Protein AF-A0A9W9CE40-F1 (afdb_monomer)

Foldseek 3Di:
DDPPPDDPPDPDPPPDPVVVVVVVVCVVVDDDPVVCCVVVNDPPDPDDPVCVVVVVVVVVVVVVVVVVVCVVPPDDPVVCCVVVNDPPDPDDPVCPVVVVVVVVVVVVVVVVVVVVVDDDPVVCVVVVNDPPPDDPPDDD

pLDDT: mean 88.57, std 11.71, range [38.72, 98.25]

Organism: NCBI:txid1932322

Radius of gyration: 36.22 Å; Cα contacts (8 Å, |Δi|>4): 32; chains: 1; bounding box: 66×43×96 Å

Solvent-accessible surface area (backbone atoms only — not comparable to full-atom values): 8924 Å² total; per-residue (Å²): 139,81,85,77,77,76,84,78,73,77,89,58,92,69,82,55,64,69,59,49,56,53,49,51,56,52,60,76,69,53,79,55,71,66,57,35,31,77,69,68,74,40,80,90,62,95,60,59,80,92,46,44,67,59,53,50,50,51,51,51,50,51,51,50,53,52,49,50,57,50,60,77,67,56,77,55,71,67,60,35,32,76,68,65,75,40,76,94,65,89,62,58,82,88,48,46,62,60,50,53,51,50,53,49,51,55,51,51,55,52,51,52,55,55,57,74,67,54,75,52,73,66,61,34,33,76,70,70,77,41,60,94,88,63,60,94,81,62,84,128

Structure (mmCIF, N/CA/C/O backbone):
data_AF-A0A9W9CE40-F1
#
_entry.id   AF-A0A9W9CE40-F1
#
loop_
_atom_site.group_PDB
_atom_site.id
_atom_site.type_symbol
_atom_site.label_atom_id
_atom_site.label_alt_id
_atom_site.label_comp_id
_atom_site.label_asym_id
_atom_site.label_entity_id
_atom_site.label_seq_id
_atom_site.pdbx_PDB_ins_code
_atom_site.Cartn_x
_atom_site.Cartn_y
_atom_site.Cartn_z
_atom_site.occupancy
_atom_site.B_iso_or_equiv
_atom_site.auth_seq_id
_atom_site.auth_comp_id
_atom_site.auth_asym_id
_atom_site.auth_atom_id
_atom_site.pdbx_PDB_model_num
ATOM 1 N N . MET A 1 1 ? 15.149 25.984 -17.715 1.00 38.72 1 MET A N 1
ATOM 2 C CA . MET A 1 1 ? 15.243 26.169 -19.177 1.00 38.72 1 MET A CA 1
ATOM 3 C C . MET A 1 1 ? 16.704 25.998 -19.560 1.00 38.72 1 MET A C 1
ATOM 5 O O . MET A 1 1 ? 17.451 26.961 -19.506 1.00 38.72 1 MET A O 1
ATOM 9 N N . THR A 1 2 ? 17.153 24.766 -19.801 1.00 43.84 2 THR A N 1
ATOM 10 C CA . THR A 1 2 ? 18.507 24.502 -20.310 1.00 43.84 2 THR A CA 1
ATOM 11 C C . THR A 1 2 ? 18.376 24.259 -21.800 1.00 43.84 2 THR A C 1
ATOM 13 O O . THR A 1 2 ? 17.811 23.248 -22.214 1.00 43.84 2 THR A O 1
ATOM 16 N N . ASP A 1 3 ? 18.818 25.240 -22.571 1.00 48.16 3 ASP A N 1
ATOM 17 C CA . ASP A 1 3 ? 18.834 25.238 -24.025 1.00 48.16 3 ASP A CA 1
ATOM 18 C C . ASP A 1 3 ? 19.805 24.151 -24.514 1.00 48.16 3 ASP A C 1
ATOM 20 O O . ASP A 1 3 ? 21.026 24.327 -24.512 1.00 48.16 3 ASP A O 1
ATOM 24 N N . ALA A 1 4 ? 19.268 22.968 -24.822 1.00 59.69 4 ALA A N 1
ATOM 25 C CA . ALA A 1 4 ? 20.013 21.891 -25.460 1.00 59.69 4 ALA A CA 1
ATOM 26 C C . ALA A 1 4 ? 20.174 22.260 -26.937 1.00 59.69 4 ALA A C 1
ATOM 28 O O . ALA A 1 4 ? 19.415 21.814 -27.794 1.00 59.69 4 ALA A O 1
ATOM 29 N N . THR A 1 5 ? 21.135 23.141 -27.202 1.00 66.75 5 THR A N 1
ATOM 30 C CA . THR A 1 5 ? 21.583 23.502 -28.546 1.00 66.75 5 THR A CA 1
ATOM 31 C C . THR A 1 5 ? 22.045 22.230 -29.254 1.00 66.75 5 THR A C 1
ATOM 33 O O . THR A 1 5 ? 23.100 21.671 -28.955 1.00 66.75 5 THR A O 1
ATOM 36 N N . VAL A 1 6 ? 21.190 21.708 -30.133 1.00 71.00 6 VAL A N 1
ATOM 37 C CA . VAL A 1 6 ? 21.481 20.527 -30.947 1.00 71.00 6 VAL A CA 1
ATOM 38 C C . VAL A 1 6 ? 22.647 20.876 -31.875 1.00 71.00 6 VAL A C 1
ATOM 40 O O . VAL A 1 6 ? 22.601 21.881 -32.578 1.00 71.00 6 VAL A O 1
ATOM 43 N N . ASP A 1 7 ? 23.710 20.071 -31.857 1.00 74.62 7 ASP A N 1
ATOM 44 C CA . ASP A 1 7 ? 24.878 20.256 -32.726 1.00 74.62 7 ASP A CA 1
ATOM 45 C C . ASP A 1 7 ? 24.549 19.822 -34.167 1.00 74.62 7 ASP A C 1
ATOM 47 O O . ASP A 1 7 ? 24.490 18.628 -34.474 1.00 74.62 7 ASP A O 1
ATOM 51 N N . GLU A 1 8 ? 24.342 20.801 -35.052 1.00 80.25 8 GLU A N 1
ATOM 52 C CA . GLU A 1 8 ? 24.025 20.603 -36.474 1.00 80.25 8 GLU A CA 1
ATOM 53 C C . GLU A 1 8 ? 25.265 20.428 -37.375 1.00 80.25 8 GLU A C 1
ATOM 55 O O . GLU A 1 8 ? 25.139 20.372 -38.601 1.00 80.25 8 GLU A O 1
ATOM 60 N N . THR A 1 9 ? 26.482 20.325 -36.819 1.00 78.19 9 THR A N 1
ATOM 61 C CA . THR A 1 9 ? 27.692 20.145 -37.640 1.00 78.19 9 THR A CA 1
ATOM 62 C C . THR A 1 9 ? 27.604 18.867 -38.503 1.00 78.19 9 THR A C 1
ATOM 64 O O . THR A 1 9 ? 27.120 17.823 -38.056 1.00 78.19 9 THR A O 1
ATOM 67 N N . PRO A 1 10 ? 28.064 18.865 -39.767 1.00 77.19 10 PRO A N 1
ATOM 68 C CA . PRO A 1 10 ? 27.906 17.709 -40.659 1.00 77.19 10 PRO A CA 1
ATOM 69 C C . PRO A 1 10 ? 28.728 16.494 -40.190 1.00 77.19 10 PRO A C 1
ATOM 71 O O . PRO A 1 10 ? 29.855 16.646 -39.727 1.00 77.19 10 PRO A O 1
ATOM 74 N N . ILE A 1 11 ? 28.187 15.269 -40.306 1.00 70.25 11 ILE A N 1
ATOM 75 C CA . ILE A 1 11 ? 28.810 13.980 -39.874 1.00 70.25 11 ILE A CA 1
ATOM 76 C C . ILE A 1 11 ? 29.993 13.553 -40.782 1.00 70.25 11 ILE A C 1
ATOM 78 O O . ILE A 1 11 ? 30.506 12.440 -40.702 1.00 70.25 11 ILE A O 1
ATOM 82 N N . SER A 1 12 ? 30.458 14.446 -41.655 1.00 71.38 12 SER A N 1
ATOM 83 C CA . SER A 1 12 ? 31.522 14.202 -42.629 1.00 71.38 12 SER A CA 1
ATOM 84 C C . SER A 1 12 ? 32.810 13.647 -41.986 1.00 71.38 12 SER A C 1
ATOM 86 O O . SER A 1 12 ? 33.170 14.039 -40.875 1.00 71.38 12 SER A O 1
ATOM 88 N N . PRO A 1 13 ? 33.562 12.771 -42.687 1.00 64.19 13 PRO A N 1
ATOM 89 C CA . PRO A 1 13 ? 34.693 12.013 -42.129 1.00 64.19 13 PRO A CA 1
ATOM 90 C C . PRO A 1 13 ? 35.904 12.880 -41.743 1.00 64.19 13 PRO A C 1
ATOM 92 O O . PRO A 1 13 ? 36.854 12.408 -41.116 1.00 64.19 13 PRO A O 1
ATOM 95 N N . THR A 1 14 ? 35.883 14.166 -42.086 1.00 64.19 14 THR A N 1
ATOM 96 C CA . THR A 1 14 ? 36.828 15.160 -41.591 1.00 64.19 14 THR A CA 1
ATOM 97 C C . THR A 1 14 ? 36.452 15.518 -40.161 1.00 64.19 14 THR A C 1
ATOM 99 O O . THR A 1 14 ? 35.642 16.409 -39.940 1.00 64.19 14 THR A O 1
ATOM 102 N N . ARG A 1 15 ? 37.036 14.798 -39.200 1.00 64.44 15 ARG A N 1
ATOM 103 C CA . ARG A 1 15 ? 37.152 15.122 -37.767 1.00 64.44 15 ARG A CA 1
ATOM 104 C C . ARG A 1 15 ? 37.048 16.645 -37.478 1.00 64.44 15 ARG A C 1
ATOM 106 O O . ARG A 1 15 ? 38.075 17.310 -37.322 1.00 64.44 15 ARG A O 1
ATOM 113 N N . SER A 1 16 ? 35.835 17.195 -37.368 1.00 74.56 16 SER A N 1
ATOM 114 C CA . SER A 1 16 ? 35.623 18.610 -37.040 1.00 74.56 16 SER A CA 1
ATOM 115 C C . SER A 1 16 ? 36.015 18.828 -35.579 1.00 74.56 16 SER A C 1
ATOM 117 O O . SER A 1 16 ? 35.719 18.000 -34.715 1.00 74.56 16 SER A O 1
ATOM 119 N N . LEU A 1 17 ? 36.807 19.865 -35.304 1.00 79.00 17 LEU A N 1
ATOM 120 C CA . LEU A 1 17 ? 37.240 20.179 -33.936 1.00 79.00 17 LEU A CA 1
ATOM 121 C C . LEU A 1 17 ? 36.036 20.618 -33.090 1.00 79.00 17 LEU A C 1
ATOM 123 O O . LEU A 1 17 ? 35.820 20.066 -32.022 1.00 79.00 17 LEU A O 1
ATOM 127 N N . GLU A 1 18 ? 35.159 21.441 -33.663 1.00 81.56 18 GLU A N 1
ATOM 128 C CA . GLU A 1 18 ? 33.936 21.951 -33.025 1.00 81.56 18 GLU A CA 1
ATOM 129 C C . GLU A 1 18 ? 33.004 20.844 -32.499 1.00 81.56 18 GLU A C 1
ATOM 131 O O . GLU A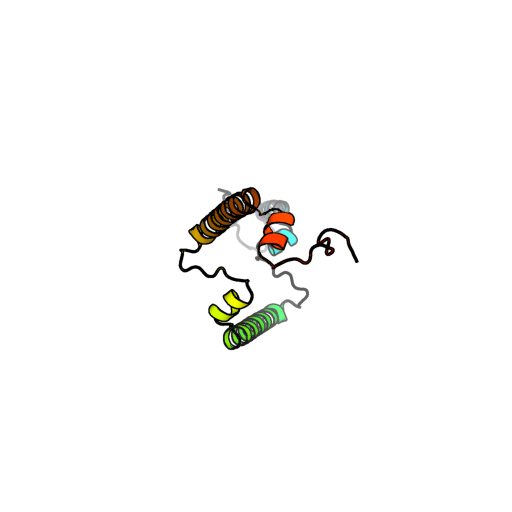 1 18 ? 32.477 20.951 -31.393 1.00 81.56 18 GLU A O 1
ATOM 136 N N . ARG A 1 19 ? 32.850 19.735 -33.239 1.00 82.44 19 ARG A N 1
ATOM 137 C CA . ARG A 1 19 ? 32.056 18.581 -32.780 1.00 82.44 19 ARG A CA 1
ATOM 138 C C . ARG A 1 19 ? 32.724 17.828 -31.634 1.00 82.44 19 ARG A C 1
ATOM 140 O O . ARG A 1 19 ? 32.049 17.221 -30.807 1.00 82.44 19 ARG A O 1
ATOM 147 N N . ARG A 1 20 ? 34.059 17.780 -31.606 1.00 84.31 20 ARG A N 1
ATOM 148 C CA . ARG A 1 20 ? 34.756 17.145 -30.479 1.00 84.31 20 ARG A CA 1
ATOM 149 C C . ARG A 1 20 ? 34.519 17.948 -29.211 1.00 84.31 20 ARG A C 1
ATOM 151 O O . ARG A 1 20 ? 34.163 17.355 -28.200 1.00 84.31 20 ARG A O 1
ATOM 158 N N . ASP A 1 21 ? 34.636 19.266 -29.311 1.00 86.75 21 ASP A N 1
ATOM 159 C CA . ASP A 1 21 ? 34.456 20.177 -28.185 1.00 86.75 21 ASP A CA 1
ATOM 160 C C . ASP A 1 21 ? 33.002 20.136 -27.673 1.00 86.75 21 ASP A C 1
ATOM 162 O O . ASP A 1 21 ? 32.756 20.078 -26.464 1.00 86.75 21 ASP A O 1
ATOM 166 N N . SER A 1 22 ? 32.017 20.080 -28.584 1.00 86.62 22 SER A N 1
ATOM 167 C CA . SER A 1 22 ? 30.600 19.923 -28.228 1.00 86.62 22 SER A CA 1
ATOM 168 C C . SER A 1 22 ? 30.337 18.584 -27.525 1.00 86.62 22 SER A C 1
ATOM 170 O O . SER A 1 22 ? 29.674 18.555 -26.485 1.00 86.62 22 SER A O 1
ATOM 172 N N . LEU A 1 23 ? 30.876 17.475 -28.042 1.00 86.88 23 LEU A N 1
ATOM 173 C CA . LEU A 1 23 ? 30.717 16.145 -27.455 1.00 86.88 23 LEU A CA 1
ATOM 174 C C . LEU A 1 23 ? 31.370 16.061 -26.075 1.00 86.88 23 LEU A C 1
ATOM 176 O O . LEU A 1 23 ? 30.763 15.531 -25.147 1.00 86.88 23 LEU A O 1
ATOM 180 N N . GLU A 1 24 ? 32.576 16.604 -25.921 1.00 90.44 24 GLU A N 1
ATOM 181 C CA . GLU A 1 24 ? 33.284 16.640 -24.643 1.00 90.44 24 GLU A CA 1
ATOM 182 C C . GLU A 1 24 ? 32.460 17.373 -23.577 1.00 90.44 24 GLU A C 1
ATOM 184 O O . GLU A 1 24 ? 32.239 16.835 -22.488 1.00 90.44 24 GLU A O 1
ATOM 189 N N . LYS A 1 25 ? 31.891 18.537 -23.919 1.00 90.94 25 LYS A N 1
ATOM 190 C CA . LYS A 1 25 ? 30.982 19.277 -23.033 1.00 90.94 25 LYS A CA 1
ATOM 191 C C . LYS A 1 25 ? 29.763 18.441 -22.620 1.00 90.94 25 LYS A C 1
ATOM 193 O O . LYS A 1 25 ? 29.373 18.476 -21.452 1.00 90.94 25 LYS A O 1
ATOM 198 N N . HIS A 1 26 ? 29.160 17.683 -23.538 1.00 89.62 26 HIS A N 1
ATOM 199 C CA . HIS A 1 26 ? 28.012 16.821 -23.223 1.00 89.62 26 HIS A CA 1
ATOM 200 C C . HIS A 1 26 ? 28.396 15.613 -22.360 1.00 89.62 26 HIS A C 1
ATOM 202 O O . HIS A 1 26 ? 27.625 15.219 -21.486 1.00 89.62 26 HIS A O 1
ATOM 208 N N . LEU A 1 27 ? 29.585 15.040 -22.561 1.00 91.50 27 LEU A N 1
ATOM 209 C CA . LEU A 1 27 ? 30.085 13.932 -21.747 1.00 91.50 27 LEU A CA 1
ATOM 210 C C . LEU A 1 27 ? 30.396 14.366 -20.308 1.00 91.50 27 LEU A C 1
ATOM 212 O O . LEU A 1 27 ? 30.128 13.595 -19.391 1.00 91.50 27 LEU A O 1
ATOM 216 N N . GLN A 1 28 ? 30.881 15.596 -20.098 1.00 93.19 28 GLN A N 1
ATOM 217 C CA . GLN A 1 28 ? 31.112 16.160 -18.758 1.00 93.19 28 GLN A CA 1
ATOM 218 C C . GLN A 1 28 ? 29.821 16.310 -17.938 1.00 93.19 28 GLN A C 1
ATOM 220 O O . GLN A 1 28 ? 29.844 16.162 -16.720 1.00 93.19 28 GLN A O 1
ATOM 225 N N . HIS A 1 29 ? 28.695 16.581 -18.601 1.00 91.06 29 HIS A N 1
ATOM 226 C CA . HIS A 1 29 ? 27.385 16.758 -17.962 1.00 91.06 29 HIS A CA 1
ATOM 227 C C . HIS A 1 29 ? 26.492 15.516 -18.087 1.00 91.06 29 HIS A C 1
ATOM 229 O O . HIS A 1 29 ? 25.282 15.588 -17.861 1.00 91.06 29 HIS A O 1
ATOM 235 N N . ARG A 1 30 ? 27.061 14.374 -18.487 1.00 92.50 30 ARG A N 1
ATOM 236 C CA . ARG A 1 30 ? 26.312 13.129 -18.646 1.00 92.50 30 ARG A CA 1
ATOM 237 C C . ARG A 1 30 ? 25.830 12.636 -17.270 1.00 92.50 30 ARG A C 1
ATOM 239 O O . ARG A 1 30 ? 26.663 12.463 -16.385 1.00 92.50 30 ARG A O 1
ATOM 246 N N . PRO A 1 31 ? 24.524 12.356 -17.094 1.00 93.94 31 PRO A N 1
ATOM 247 C CA . PRO A 1 31 ? 24.001 11.775 -15.858 1.00 93.94 31 PRO A CA 1
ATOM 248 C C . PRO A 1 31 ? 24.633 10.418 -15.536 1.00 93.94 31 PRO A C 1
ATOM 250 O O . PRO A 1 31 ? 24.981 9.665 -16.455 1.00 93.94 31 PRO A O 1
ATOM 253 N N . ASP A 1 32 ? 24.723 10.084 -14.248 1.00 95.00 32 ASP A N 1
ATOM 254 C CA . ASP A 1 32 ? 25.201 8.767 -13.838 1.00 95.00 32 ASP A CA 1
ATOM 255 C C . ASP A 1 32 ? 24.215 7.662 -14.254 1.00 95.00 32 ASP A C 1
ATOM 257 O O . ASP A 1 32 ? 23.012 7.874 -14.436 1.00 95.00 32 ASP A O 1
ATOM 261 N N . VAL A 1 33 ? 24.728 6.444 -14.403 1.00 92.94 33 VAL A N 1
ATOM 262 C CA . VAL A 1 33 ? 23.918 5.276 -14.758 1.00 92.94 33 VAL A CA 1
ATOM 263 C C . VAL A 1 33 ? 22.831 5.027 -13.710 1.00 92.94 33 VAL A C 1
ATOM 265 O O . VAL A 1 33 ? 21.712 4.673 -14.086 1.00 92.94 33 VAL A O 1
ATOM 268 N N . GLN A 1 34 ? 23.124 5.237 -12.421 1.00 93.50 34 GLN A N 1
ATOM 269 C CA . GLN A 1 34 ? 22.126 5.073 -11.360 1.00 93.50 34 GLN A CA 1
ATOM 270 C C . GLN A 1 34 ? 21.011 6.117 -11.461 1.00 93.50 34 GLN A C 1
ATOM 272 O O . GLN A 1 34 ? 19.839 5.769 -11.334 1.00 93.50 34 GLN A O 1
ATOM 277 N N . ASP A 1 35 ? 21.335 7.368 -11.795 1.00 94.75 35 ASP A N 1
ATOM 278 C CA . ASP A 1 35 ? 20.327 8.414 -11.996 1.00 94.75 35 ASP A CA 1
ATOM 279 C C . ASP A 1 35 ? 19.371 8.069 -13.141 1.00 94.75 35 ASP A C 1
ATOM 281 O O . ASP A 1 35 ? 18.161 8.279 -13.043 1.00 94.75 35 ASP A O 1
ATOM 285 N N . LEU A 1 36 ? 19.891 7.498 -14.230 1.00 94.75 36 LEU A N 1
ATOM 286 C CA . LEU A 1 36 ? 19.066 7.059 -15.355 1.00 94.75 36 LEU A CA 1
ATOM 287 C C . LEU A 1 36 ? 18.145 5.890 -14.982 1.00 94.75 36 LEU A C 1
ATOM 289 O O . LEU A 1 36 ? 17.017 5.839 -15.476 1.00 94.75 36 LEU A O 1
ATOM 293 N N . LYS A 1 37 ? 18.589 4.981 -14.108 1.00 93.25 37 LYS A N 1
ATOM 294 C CA . LYS A 1 37 ? 17.753 3.896 -13.570 1.00 93.25 37 LYS A CA 1
ATOM 295 C C . LYS A 1 37 ? 16.659 4.423 -12.652 1.00 93.25 37 LYS A C 1
ATOM 297 O O . LYS A 1 37 ? 15.491 4.111 -12.853 1.00 93.25 37 LYS A O 1
ATOM 302 N N . ASN A 1 38 ? 17.014 5.306 -11.721 1.00 94.31 38 ASN A N 1
ATOM 303 C CA . ASN A 1 38 ? 16.067 5.942 -10.799 1.00 94.31 38 ASN A CA 1
ATOM 304 C C . ASN A 1 38 ? 14.979 6.728 -11.543 1.00 94.31 38 ASN A C 1
ATOM 306 O O . ASN A 1 38 ? 13.824 6.774 -11.124 1.00 94.31 38 ASN A O 1
ATOM 310 N N . ARG A 1 39 ? 15.335 7.327 -12.684 1.00 95.62 39 ARG A N 1
ATOM 311 C CA . ARG A 1 39 ? 14.401 8.037 -13.569 1.00 95.62 39 ARG A CA 1
ATOM 312 C C . ARG A 1 39 ? 13.625 7.117 -14.516 1.00 95.62 39 ARG A C 1
ATOM 314 O O . ARG A 1 39 ? 12.878 7.629 -15.345 1.00 95.62 39 ARG A O 1
ATOM 321 N N . ASN A 1 40 ? 13.780 5.796 -14.401 1.00 91.50 40 ASN A N 1
ATOM 322 C CA . ASN A 1 40 ? 13.164 4.782 -15.263 1.00 91.50 40 ASN A CA 1
ATOM 323 C C . ASN A 1 40 ? 13.498 4.947 -16.760 1.00 91.50 40 ASN A C 1
ATOM 325 O O . ASN A 1 40 ? 12.703 4.588 -17.624 1.00 91.50 40 ASN A O 1
ATOM 329 N N . ILE A 1 41 ? 14.670 5.508 -17.078 1.00 92.62 41 ILE A N 1
ATOM 330 C CA . ILE A 1 41 ? 15.175 5.631 -18.455 1.00 92.62 41 ILE A CA 1
ATOM 331 C C . ILE A 1 41 ? 15.948 4.366 -18.835 1.00 92.62 41 ILE A C 1
ATOM 333 O O . ILE A 1 41 ? 15.735 3.799 -19.905 1.00 92.62 41 ILE A O 1
ATOM 337 N N . LEU A 1 42 ? 16.851 3.922 -17.957 1.00 90.75 42 LEU A N 1
ATOM 338 C CA . LEU A 1 42 ? 17.505 2.621 -18.073 1.00 90.75 42 LEU A CA 1
ATOM 339 C C . LEU A 1 42 ? 16.786 1.619 -17.178 1.00 90.75 42 LEU A C 1
ATOM 341 O O . LEU A 1 42 ? 16.439 1.934 -16.044 1.00 90.75 42 LEU A O 1
ATOM 345 N N . LEU A 1 43 ? 16.596 0.399 -17.670 1.00 88.19 43 LEU A N 1
ATOM 346 C CA . LEU A 1 43 ? 16.024 -0.664 -16.858 1.00 88.19 43 LEU A CA 1
ATOM 347 C C . LEU A 1 43 ? 17.082 -1.170 -15.867 1.00 88.19 43 LEU A C 1
ATOM 349 O O . LEU A 1 43 ? 18.210 -1.488 -16.255 1.00 88.19 43 LEU A O 1
ATOM 353 N N . ASP A 1 44 ? 16.714 -1.282 -14.592 1.00 86.44 44 ASP A N 1
ATOM 354 C CA . ASP A 1 44 ? 17.580 -1.859 -13.565 1.00 86.44 44 ASP A CA 1
ATOM 355 C C . ASP A 1 44 ? 17.476 -3.389 -13.559 1.00 86.44 44 ASP A C 1
ATOM 357 O O . ASP A 1 44 ? 16.844 -4.000 -12.703 1.00 86.44 44 ASP A O 1
ATOM 361 N N . THR A 1 45 ? 18.046 -4.034 -14.579 1.00 86.56 45 THR A N 1
ATOM 362 C CA . THR A 1 45 ? 18.060 -5.501 -14.665 1.00 86.56 45 THR A CA 1
ATOM 363 C C . THR A 1 45 ? 19.441 -6.003 -15.048 1.00 86.56 45 THR A C 1
ATOM 365 O O . THR A 1 45 ? 20.153 -5.366 -15.823 1.00 86.56 45 THR A O 1
ATOM 368 N N . ASN A 1 46 ? 19.779 -7.204 -14.582 1.00 88.62 46 ASN A N 1
ATOM 369 C CA . ASN A 1 46 ? 20.965 -7.932 -15.030 1.00 88.62 46 ASN A CA 1
ATOM 370 C C . ASN A 1 46 ? 20.689 -8.798 -16.281 1.00 88.62 46 ASN A C 1
ATOM 372 O O . ASN A 1 46 ? 21.455 -9.705 -16.602 1.00 88.62 46 ASN A O 1
ATOM 376 N N . THR A 1 47 ? 19.555 -8.586 -16.961 1.00 90.00 47 THR A N 1
ATOM 377 C CA . THR A 1 47 ? 19.201 -9.357 -18.158 1.00 90.00 47 THR A CA 1
ATOM 378 C C . THR A 1 47 ? 19.929 -8.816 -19.383 1.00 90.00 47 THR A C 1
ATOM 380 O O . THR A 1 47 ? 20.116 -7.606 -19.544 1.00 90.00 47 THR A O 1
ATOM 383 N N . ALA A 1 48 ? 20.341 -9.726 -20.268 1.00 91.06 48 ALA A N 1
ATOM 384 C CA . ALA A 1 48 ? 20.976 -9.350 -21.522 1.00 91.06 48 ALA A CA 1
ATOM 385 C C . ALA A 1 48 ? 20.057 -8.403 -22.324 1.00 91.06 48 ALA A C 1
ATOM 387 O O . ALA A 1 48 ? 18.852 -8.665 -22.382 1.00 91.06 48 ALA A O 1
ATOM 388 N N . PRO A 1 49 ? 20.587 -7.360 -22.998 1.00 90.25 49 PRO A N 1
ATOM 389 C CA . PRO A 1 49 ? 19.774 -6.367 -23.710 1.00 90.25 49 PRO A CA 1
ATOM 390 C C . PRO A 1 49 ? 18.741 -6.961 -24.676 1.00 90.25 49 PRO A C 1
ATOM 392 O O . PRO A 1 49 ? 17.613 -6.488 -24.748 1.00 90.25 49 PRO A O 1
ATOM 395 N N . ALA A 1 50 ? 19.088 -8.061 -25.351 1.00 93.75 50 ALA A N 1
ATOM 396 C CA . ALA A 1 50 ? 18.194 -8.756 -26.278 1.00 93.75 50 ALA A CA 1
ATOM 397 C C . ALA A 1 50 ? 16.965 -9.411 -25.608 1.00 93.75 50 ALA A C 1
ATOM 399 O O . ALA A 1 50 ? 15.975 -9.688 -26.281 1.00 93.75 50 ALA A O 1
ATOM 400 N N . LEU A 1 51 ? 17.020 -9.682 -24.299 1.00 94.25 51 LEU A N 1
ATOM 401 C CA . LEU A 1 51 ? 15.959 -10.357 -23.545 1.00 94.25 51 LEU A CA 1
ATOM 402 C C . LEU A 1 51 ? 15.122 -9.408 -22.682 1.00 94.25 51 LEU A C 1
ATOM 404 O O . LEU A 1 51 ? 14.074 -9.826 -22.193 1.00 94.25 51 LEU A O 1
ATOM 408 N N . GLN A 1 52 ? 15.539 -8.149 -22.518 1.00 91.81 52 GLN A N 1
ATOM 409 C CA . GLN A 1 52 ? 14.878 -7.183 -21.631 1.00 91.81 52 GLN A CA 1
ATOM 410 C C . GLN A 1 52 ? 13.384 -7.026 -21.942 1.00 91.81 52 GLN A C 1
ATOM 412 O O . GLN A 1 52 ? 12.558 -7.072 -21.035 1.00 91.81 52 GLN A O 1
ATOM 417 N N . ALA A 1 53 ? 13.024 -6.932 -23.226 1.00 91.81 53 ALA A N 1
ATOM 418 C CA . ALA A 1 53 ? 11.629 -6.806 -23.646 1.00 91.81 53 ALA A CA 1
ATOM 419 C C . ALA A 1 53 ? 10.774 -8.016 -23.225 1.00 91.81 53 ALA A C 1
ATOM 421 O O . ALA A 1 53 ? 9.684 -7.848 -22.686 1.00 91.81 53 ALA A O 1
ATOM 422 N N . LYS A 1 54 ? 11.293 -9.238 -23.411 1.00 95.19 54 LYS A N 1
ATOM 423 C CA . LYS A 1 54 ? 10.597 -10.472 -23.011 1.00 95.19 54 LYS A CA 1
ATOM 424 C C . LYS A 1 54 ? 10.515 -10.625 -21.494 1.00 95.19 54 LYS A C 1
ATOM 426 O O . LYS A 1 54 ? 9.510 -11.110 -20.985 1.00 95.19 54 LYS A O 1
ATOM 431 N N . ALA A 1 55 ? 11.561 -10.226 -20.771 1.00 94.06 55 ALA A N 1
ATOM 432 C CA . ALA A 1 55 ? 11.560 -10.243 -19.312 1.00 94.06 55 ALA A CA 1
ATOM 433 C C . ALA A 1 55 ? 10.478 -9.307 -18.748 1.00 94.06 55 ALA A C 1
ATOM 435 O O . ALA A 1 55 ? 9.715 -9.722 -17.879 1.00 94.06 55 ALA A O 1
ATOM 436 N N . LEU A 1 56 ? 10.358 -8.096 -19.301 1.00 93.06 56 LEU A N 1
ATOM 437 C CA . LEU A 1 56 ? 9.319 -7.135 -18.928 1.00 93.06 56 LEU A CA 1
ATOM 438 C C . LEU A 1 56 ? 7.910 -7.649 -19.257 1.00 93.06 56 LEU A C 1
ATOM 440 O O . LEU A 1 56 ? 6.98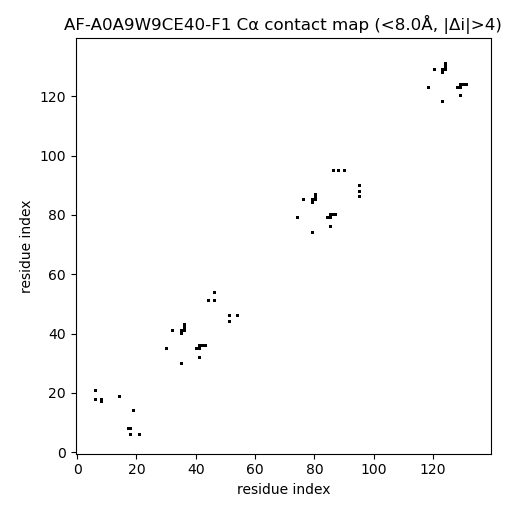4 -7.493 -18.464 1.00 93.06 56 LEU A O 1
ATOM 444 N N . GLU A 1 57 ? 7.736 -8.283 -20.418 1.00 95.56 57 GLU A N 1
ATOM 445 C CA . GLU A 1 57 ? 6.460 -8.897 -20.788 1.00 95.56 57 GLU A CA 1
ATOM 446 C C . GLU A 1 57 ? 6.053 -9.993 -19.795 1.00 95.56 57 GLU A C 1
ATOM 448 O O . GLU A 1 57 ? 4.915 -10.007 -19.324 1.00 95.56 57 GLU A O 1
ATOM 453 N N . LEU A 1 58 ? 6.989 -10.867 -19.418 1.00 96.06 58 LEU A N 1
ATOM 454 C CA . LEU A 1 58 ? 6.755 -11.907 -18.417 1.00 96.06 58 LEU A CA 1
ATOM 455 C C . LEU A 1 58 ? 6.412 -11.314 -17.045 1.00 96.06 58 LEU A C 1
ATOM 457 O O . LEU A 1 58 ? 5.519 -11.815 -16.365 1.00 96.06 58 LEU A O 1
ATOM 461 N N . GLU A 1 59 ? 7.111 -10.261 -16.623 1.00 95.12 59 GLU A N 1
ATOM 462 C CA . GLU A 1 59 ? 6.819 -9.561 -15.371 1.00 95.12 59 GLU A CA 1
ATOM 463 C C . GLU A 1 59 ? 5.401 -8.984 -15.377 1.00 95.12 59 GLU A C 1
ATOM 465 O O . GLU A 1 59 ? 4.641 -9.191 -14.428 1.00 95.12 59 GLU A O 1
ATOM 470 N N . ARG A 1 60 ? 5.002 -8.352 -16.485 1.00 97.25 60 ARG A N 1
ATOM 471 C CA . ARG A 1 60 ? 3.641 -7.848 -16.666 1.00 97.25 60 ARG A CA 1
ATOM 472 C C . ARG A 1 60 ? 2.610 -8.973 -16.598 1.00 97.25 60 ARG A C 1
ATOM 474 O O . ARG A 1 60 ? 1.617 -8.811 -15.899 1.00 97.25 60 ARG A O 1
ATOM 481 N N . GLN A 1 61 ? 2.846 -10.096 -17.277 1.00 98.25 61 GLN A N 1
ATOM 482 C CA . GLN A 1 61 ? 1.949 -11.259 -17.241 1.00 98.25 61 GLN A CA 1
ATOM 483 C C . GLN A 1 61 ? 1.808 -11.817 -15.817 1.00 98.25 61 GLN A C 1
ATOM 485 O O . GLN A 1 61 ? 0.701 -12.033 -15.330 1.00 98.25 61 GLN A O 1
ATOM 490 N N . ARG A 1 62 ? 2.919 -11.951 -15.086 1.00 98.12 62 ARG A N 1
ATOM 491 C CA . ARG A 1 62 ? 2.896 -12.367 -13.675 1.00 98.12 62 ARG A CA 1
ATOM 492 C C . ARG A 1 62 ? 2.102 -11.396 -12.806 1.00 98.12 62 ARG A C 1
ATOM 494 O O . ARG A 1 62 ? 1.318 -11.833 -11.967 1.00 98.12 62 ARG A O 1
ATOM 501 N N . ALA A 1 63 ? 2.284 -10.090 -12.998 1.00 98.12 63 ALA A N 1
ATOM 502 C CA . ALA A 1 63 ? 1.528 -9.076 -12.272 1.00 98.12 63 ALA A CA 1
ATOM 503 C C . ALA A 1 63 ? 0.023 -9.158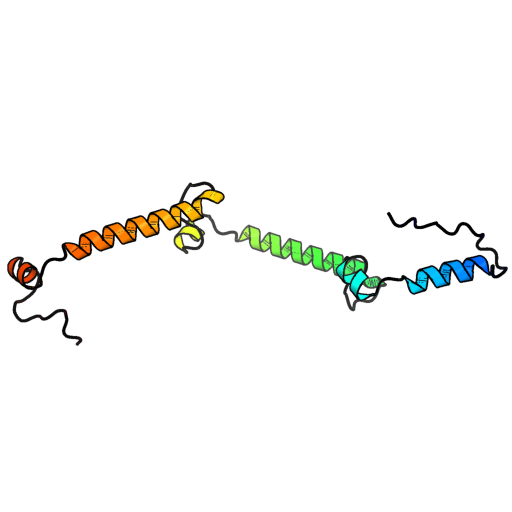 -12.583 1.00 98.12 63 ALA A C 1
ATOM 505 O O . ALA A 1 63 ? -0.791 -9.081 -11.662 1.00 98.12 63 ALA A O 1
ATOM 506 N N . THR A 1 64 ? -0.356 -9.374 -13.848 1.00 98.12 64 THR A N 1
ATOM 507 C CA . THR A 1 64 ? -1.764 -9.535 -14.237 1.00 98.12 64 THR A CA 1
ATOM 508 C C . THR A 1 64 ? -2.383 -10.807 -13.675 1.00 98.12 64 THR A C 1
ATOM 510 O O . THR A 1 64 ? -3.508 -10.760 -13.183 1.00 98.12 64 THR A O 1
ATOM 513 N N . ASP A 1 65 ? -1.650 -11.919 -13.682 1.00 98.12 65 ASP A N 1
ATOM 514 C CA . ASP A 1 65 ? -2.133 -13.195 -13.152 1.00 98.12 65 ASP A CA 1
ATOM 515 C C . ASP A 1 65 ? -2.309 -13.130 -11.631 1.00 98.12 65 ASP A C 1
ATOM 517 O O . ASP A 1 65 ? -3.333 -13.561 -11.096 1.00 98.12 65 ASP A O 1
ATOM 521 N N . ASN A 1 66 ? -1.352 -12.516 -10.929 1.00 98.25 66 ASN A N 1
ATOM 522 C CA . ASN A 1 66 ? -1.446 -12.279 -9.489 1.00 98.25 66 ASN A CA 1
ATOM 523 C C . ASN A 1 66 ? -2.625 -11.365 -9.139 1.00 98.25 66 ASN A C 1
ATOM 525 O O . ASN A 1 66 ? -3.367 -11.660 -8.201 1.00 98.25 66 ASN A O 1
ATOM 529 N N . LEU A 1 67 ? -2.832 -10.286 -9.902 1.00 98.06 67 LEU A N 1
ATOM 530 C CA . LEU A 1 67 ? -3.982 -9.403 -9.719 1.00 98.06 67 LEU A CA 1
ATOM 531 C C . LEU A 1 67 ? -5.294 -10.162 -9.934 1.00 98.06 67 LEU A C 1
ATOM 533 O O . LEU A 1 67 ? -6.196 -10.058 -9.107 1.00 98.06 67 LEU A O 1
ATOM 537 N N . LYS A 1 68 ? -5.389 -10.956 -11.005 1.00 98.19 68 LYS A N 1
ATOM 538 C CA . LYS A 1 68 ? -6.572 -11.770 -11.297 1.00 98.19 68 LYS A CA 1
ATOM 539 C C . LYS A 1 68 ? -6.889 -12.719 -10.141 1.00 98.19 68 LYS A C 1
ATOM 541 O O . LYS A 1 68 ? -8.012 -12.711 -9.646 1.00 98.19 68 LYS A O 1
ATOM 546 N N . LYS A 1 69 ? -5.888 -13.453 -9.646 1.00 97.88 69 LYS A N 1
ATOM 547 C CA . LYS A 1 69 ? -6.039 -14.346 -8.489 1.00 97.88 69 LYS A CA 1
ATOM 548 C C . LYS A 1 69 ? -6.511 -13.600 -7.235 1.00 97.88 69 LYS A C 1
ATOM 550 O O . LYS A 1 69 ? -7.353 -14.115 -6.500 1.00 97.88 69 LYS A O 1
ATOM 555 N N . GLY A 1 70 ? -5.977 -12.402 -6.987 1.00 97.69 70 GLY A N 1
ATOM 556 C CA . GLY A 1 70 ? -6.376 -11.557 -5.858 1.00 97.69 70 GLY A CA 1
ATOM 557 C C . GLY A 1 70 ? -7.807 -11.027 -5.972 1.00 97.69 70 GLY A C 1
ATOM 558 O O . GLY A 1 70 ? -8.502 -10.937 -4.966 1.00 97.69 70 GLY A O 1
ATOM 559 N N . LEU A 1 71 ? -8.268 -10.720 -7.188 1.00 97.06 71 LEU A N 1
ATOM 560 C CA . LEU A 1 71 ? -9.646 -10.294 -7.442 1.00 97.06 71 LEU A CA 1
ATOM 561 C C . LEU A 1 71 ? -10.650 -11.445 -7.298 1.00 97.06 71 LEU A C 1
ATOM 563 O O . LEU A 1 71 ? -11.740 -11.217 -6.785 1.00 97.06 71 LEU A O 1
ATOM 567 N N . GLU A 1 72 ? -10.283 -12.664 -7.704 1.00 97.25 72 GLU A N 1
ATOM 568 C CA . GLU A 1 72 ? -11.119 -13.865 -7.535 1.00 97.25 72 GLU A CA 1
ATOM 569 C C . GLU A 1 72 ? -11.379 -14.203 -6.059 1.00 97.25 72 GLU A C 1
ATOM 571 O O . GLU A 1 72 ? -12.453 -14.690 -5.723 1.00 97.25 72 GLU A O 1
ATOM 576 N N . HIS A 1 73 ? -10.420 -13.916 -5.174 1.00 95.62 73 HIS A N 1
ATOM 577 C CA . HIS A 1 73 ? -10.515 -14.175 -3.731 1.00 95.62 73 HIS A CA 1
ATOM 578 C C . HIS A 1 73 ? -10.710 -12.887 -2.924 1.00 95.62 73 HIS A C 1
ATOM 580 O O . HIS A 1 73 ? -10.285 -12.802 -1.769 1.00 95.62 73 HIS A O 1
ATOM 586 N N . ARG A 1 74 ? -11.282 -11.848 -3.538 1.00 97.50 74 ARG A N 1
ATOM 587 C CA . ARG A 1 74 ? -11.484 -10.567 -2.866 1.00 97.50 74 ARG A CA 1
ATOM 588 C C . ARG A 1 74 ? -12.531 -10.734 -1.752 1.00 97.50 74 ARG A C 1
ATOM 590 O O . ARG A 1 74 ? -13.662 -11.087 -2.072 1.00 97.50 74 ARG A O 1
ATOM 597 N N . PRO A 1 75 ? -12.189 -10.465 -0.478 1.00 97.12 75 PRO A N 1
ATOM 598 C CA . PRO A 1 75 ? -13.148 -10.553 0.616 1.00 97.12 75 PRO A CA 1
ATOM 599 C C . PRO A 1 75 ? -14.196 -9.444 0.513 1.00 97.12 75 PRO A C 1
ATOM 601 O O . PRO A 1 75 ? -13.901 -8.329 0.059 1.00 97.12 75 PRO A O 1
ATOM 604 N N . GLU A 1 76 ? -15.402 -9.749 0.982 1.00 96.69 76 GLU A N 1
ATOM 605 C CA . GLU A 1 76 ? -16.490 -8.780 1.076 1.00 96.69 76 GLU A CA 1
ATOM 606 C C . GLU A 1 76 ? -16.241 -7.772 2.203 1.00 96.69 76 GLU A C 1
ATOM 608 O O . GLU A 1 76 ? -15.446 -7.993 3.126 1.00 96.69 76 GLU A O 1
ATOM 613 N N . ARG A 1 77 ? -16.928 -6.628 2.141 1.00 94.44 77 ARG A N 1
ATOM 614 C CA . ARG A 1 77 ? -16.763 -5.568 3.146 1.00 94.44 77 ARG A CA 1
ATOM 615 C C . ARG A 1 77 ? -17.127 -6.066 4.544 1.00 94.44 77 ARG A C 1
ATOM 617 O O . ARG A 1 77 ? -16.456 -5.703 5.507 1.00 94.44 77 ARG A O 1
ATOM 624 N N . GLU A 1 78 ? -18.173 -6.872 4.650 1.00 95.75 78 GLU A N 1
ATOM 625 C CA . GLU A 1 78 ? -18.687 -7.418 5.904 1.00 95.75 78 GLU A CA 1
ATOM 626 C C . GLU A 1 78 ? -17.622 -8.272 6.605 1.00 95.75 78 GLU A C 1
ATOM 628 O O . GLU A 1 78 ? -17.339 -8.041 7.778 1.00 95.75 78 GLU A O 1
ATOM 633 N N . GLU A 1 79 ? -16.927 -9.145 5.870 1.00 96.81 79 GLU A N 1
ATOM 634 C CA . GLU A 1 79 ? -15.831 -9.973 6.397 1.00 96.81 79 GLU A CA 1
ATOM 635 C C . GLU A 1 79 ? -14.675 -9.112 6.940 1.00 96.81 79 GLU A C 1
ATOM 637 O O . GLU A 1 79 ? -14.079 -9.411 7.979 1.00 96.81 79 GLU A O 1
ATOM 642 N N . LEU A 1 80 ? -14.362 -8.000 6.266 1.00 96.94 80 LEU A N 1
ATOM 643 C CA . LEU A 1 80 ? -13.337 -7.059 6.729 1.00 96.94 80 LEU A CA 1
ATOM 644 C C . LEU A 1 80 ? -13.758 -6.308 7.999 1.00 96.94 80 LEU A C 1
ATOM 646 O O . LEU A 1 80 ? -12.900 -5.982 8.823 1.00 96.94 80 LEU A O 1
ATOM 650 N N . VAL A 1 81 ? -15.051 -6.024 8.164 1.00 95.88 81 VAL A N 1
ATOM 651 C CA . VAL A 1 81 ? -15.595 -5.408 9.381 1.00 95.88 81 VAL A CA 1
ATOM 652 C C . VAL A 1 81 ? -15.584 -6.404 10.541 1.00 95.88 81 VAL A C 1
ATOM 654 O O . VAL A 1 81 ? -15.136 -6.055 11.630 1.00 95.88 81 VAL A O 1
ATOM 657 N N . GLU A 1 82 ? -15.988 -7.654 10.308 1.00 96.81 82 GLU A N 1
ATOM 658 C CA . GLU A 1 82 ? -15.940 -8.730 11.311 1.00 96.81 82 GLU A CA 1
ATOM 659 C C . GLU A 1 82 ? -14.512 -8.985 11.809 1.00 96.81 82 GLU A C 1
ATOM 661 O O . GLU A 1 82 ? -14.271 -9.134 13.009 1.00 96.81 82 GLU A O 1
ATOM 666 N N . ARG A 1 83 ? -13.529 -8.943 10.901 1.00 97.38 83 ARG A N 1
ATOM 667 C CA . ARG A 1 83 ? -12.102 -9.035 11.247 1.00 97.38 83 ARG A CA 1
ATOM 668 C C . ARG A 1 83 ? -11.515 -7.754 11.853 1.00 97.38 83 ARG A C 1
ATOM 670 O O . ARG A 1 83 ? -10.312 -7.711 12.093 1.00 97.38 83 ARG A O 1
ATOM 677 N N . ASN A 1 84 ? -12.324 -6.723 12.112 1.00 94.81 84 ASN A N 1
ATOM 678 C CA . ASN A 1 84 ? -11.898 -5.419 12.640 1.00 94.81 84 ASN A CA 1
ATOM 679 C C . ASN A 1 84 ? -10.824 -4.707 11.788 1.00 94.81 84 ASN A C 1
ATOM 681 O O . ASN A 1 84 ? -10.054 -3.893 12.300 1.00 94.81 84 ASN A O 1
ATOM 685 N N . ILE A 1 85 ? -10.775 -4.989 10.483 1.00 95.81 85 ILE A N 1
ATOM 686 C CA . ILE A 1 85 ? -9.901 -4.293 9.527 1.00 95.81 85 ILE A CA 1
ATOM 687 C C . ILE A 1 85 ? -10.553 -2.973 9.102 1.00 95.81 85 ILE A C 1
ATOM 689 O O . ILE A 1 85 ? -9.900 -1.930 9.090 1.00 95.81 85 ILE A O 1
ATOM 693 N N . LEU A 1 86 ? -11.850 -3.010 8.775 1.00 94.31 86 LEU A N 1
ATOM 694 C CA . LEU A 1 86 ? -12.649 -1.825 8.454 1.00 94.31 86 LEU A CA 1
ATOM 695 C C . LEU A 1 86 ? -13.563 -1.437 9.626 1.00 94.31 86 LEU A C 1
ATOM 697 O O . LEU A 1 86 ? -14.064 -2.313 10.331 1.00 94.31 86 LEU A O 1
ATOM 701 N N . PRO A 1 87 ? -13.834 -0.135 9.834 1.00 92.25 87 PRO A N 1
ATOM 702 C CA . PRO A 1 87 ? -14.818 0.293 10.818 1.00 92.25 87 PRO A CA 1
ATOM 703 C C . PRO A 1 87 ? -16.238 -0.079 10.371 1.00 92.25 87 PRO A C 1
ATOM 705 O O . PRO A 1 87 ? -16.595 0.066 9.198 1.00 92.25 87 PRO A O 1
ATOM 708 N N . HIS A 1 88 ? -17.084 -0.478 11.323 1.00 92.62 88 HIS A N 1
ATOM 709 C CA . HIS A 1 88 ? -18.521 -0.657 11.102 1.00 92.62 88 HIS A CA 1
ATOM 710 C C . HIS A 1 88 ? -19.231 0.708 11.033 1.00 92.62 88 HIS A C 1
ATOM 712 O O . HIS A 1 88 ? -19.950 1.106 11.943 1.00 92.62 88 HIS A O 1
ATOM 718 N N . SER A 1 89 ? -18.975 1.475 9.973 1.00 90.62 89 SER A N 1
ATOM 719 C CA . SER A 1 89 ? -19.606 2.777 9.751 1.00 90.62 89 SER A CA 1
ATOM 720 C C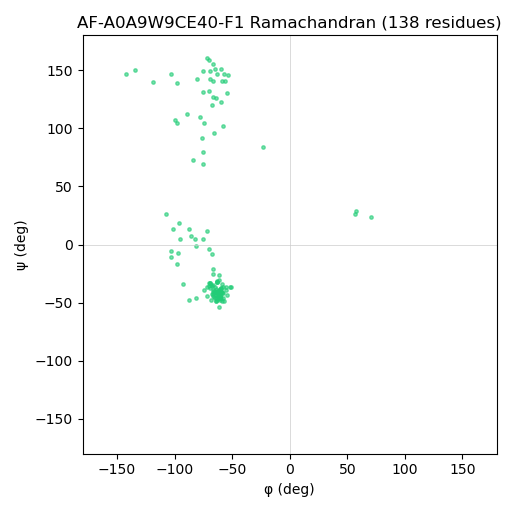 . SER A 1 89 ? -19.916 3.007 8.275 1.00 90.62 89 SER A C 1
ATOM 722 O O . SER A 1 89 ? -19.173 2.578 7.390 1.00 90.62 89 SER A O 1
ATOM 724 N N . ASN A 1 90 ? -21.015 3.720 8.029 1.00 90.06 90 ASN A N 1
ATOM 725 C CA . ASN A 1 90 ? -21.419 4.206 6.709 1.00 90.06 90 ASN A CA 1
ATOM 726 C C . ASN A 1 90 ? -20.963 5.654 6.454 1.00 90.06 90 A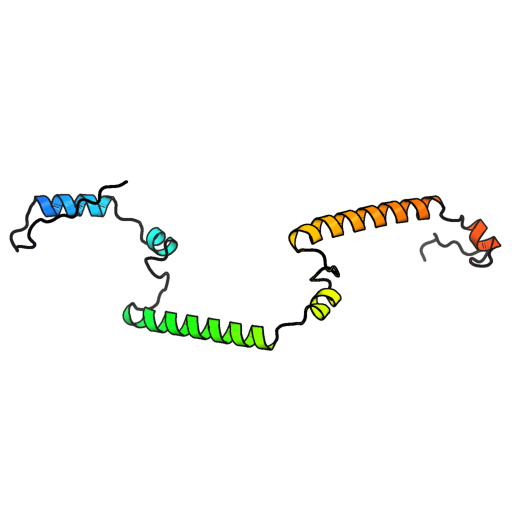SN A C 1
ATOM 728 O O . ASN A 1 90 ? -21.318 6.241 5.434 1.00 90.06 90 ASN A O 1
ATOM 732 N N . ALA A 1 91 ? -20.192 6.249 7.371 1.00 92.00 91 ALA A N 1
ATOM 733 C CA . ALA A 1 91 ? -19.608 7.569 7.175 1.00 92.00 91 ALA A CA 1
ATOM 734 C C . ALA A 1 91 ? -18.590 7.565 6.024 1.00 92.00 91 ALA A C 1
ATOM 736 O O . ALA A 1 91 ? -17.917 6.562 5.756 1.00 92.00 91 ALA A O 1
ATOM 737 N N . ALA A 1 92 ? -18.449 8.720 5.370 1.00 93.88 92 ALA A N 1
ATOM 738 C CA . ALA A 1 92 ? -17.470 8.915 4.307 1.00 93.88 92 ALA A CA 1
ATOM 739 C C . ALA A 1 92 ? -16.038 8.617 4.804 1.00 93.88 92 ALA A C 1
ATOM 741 O O . ALA A 1 92 ? -15.734 8.937 5.956 1.00 93.88 92 ALA A O 1
ATOM 742 N N . PRO A 1 93 ? -15.129 8.088 3.956 1.00 93.56 93 PRO A N 1
ATOM 743 C CA . PRO A 1 93 ? -13.782 7.678 4.372 1.00 93.56 93 PRO A CA 1
ATOM 744 C C . PRO A 1 93 ? -12.997 8.754 5.135 1.00 93.56 93 PRO A C 1
ATOM 746 O O . PRO A 1 93 ? -12.316 8.449 6.109 1.00 93.56 93 PRO A O 1
ATOM 749 N N . ALA A 1 94 ? -13.153 10.023 4.747 1.00 95.81 94 ALA A N 1
ATOM 750 C CA . ALA A 1 94 ? -12.490 11.151 5.401 1.00 95.81 94 ALA A CA 1
ATOM 751 C C . ALA A 1 94 ? -12.967 11.406 6.847 1.00 95.81 94 ALA A C 1
ATOM 753 O O . ALA A 1 94 ? -12.226 11.969 7.644 1.00 95.81 94 ALA A O 1
ATOM 754 N N . LEU A 1 95 ? -14.191 10.997 7.200 1.00 95.88 95 LEU A N 1
ATOM 755 C CA . LEU A 1 95 ? -14.798 11.248 8.514 1.00 95.88 95 LEU A CA 1
ATOM 756 C C . LEU A 1 95 ? -14.680 10.062 9.475 1.00 95.88 95 LEU A C 1
ATOM 758 O O . LEU A 1 95 ? -14.841 10.240 10.680 1.00 95.88 95 LEU A O 1
ATOM 762 N N . GLN A 1 96 ? -14.383 8.861 8.970 1.00 94.44 96 GLN A N 1
ATOM 763 C CA . GLN A 1 96 ? -14.327 7.639 9.782 1.00 94.44 96 GLN A CA 1
ATOM 764 C C . GLN A 1 96 ? -13.316 7.742 10.932 1.00 94.44 96 GLN A C 1
ATOM 766 O O . GLN A 1 96 ? -13.585 7.252 12.029 1.00 94.44 96 GLN A O 1
ATOM 771 N N . GLY A 1 97 ? -12.182 8.416 10.705 1.00 93.94 97 GLY A N 1
ATOM 772 C CA . GLY A 1 97 ? -11.179 8.669 11.743 1.00 93.94 97 GLY A CA 1
ATOM 773 C C . GLY A 1 97 ? -11.739 9.495 12.903 1.00 93.94 97 GLY A C 1
ATOM 774 O O . GLY A 1 97 ? -11.704 9.049 14.049 1.00 93.94 97 GLY A O 1
ATOM 775 N N . HIS A 1 98 ? -12.332 10.652 12.595 1.00 95.75 98 HIS A N 1
ATOM 776 C CA . HIS A 1 98 ? -12.929 11.543 13.594 1.00 95.75 98 HIS A CA 1
ATOM 777 C C . HIS A 1 98 ? -14.123 10.911 14.312 1.00 95.75 98 HIS A C 1
ATOM 779 O O . HIS A 1 98 ? -14.265 11.064 15.522 1.00 95.75 98 HIS A O 1
ATOM 785 N N . GLN A 1 99 ? -14.959 10.155 13.595 1.00 94.94 99 GLN A N 1
ATOM 786 C CA . GLN A 1 99 ? -16.058 9.417 14.213 1.00 94.94 99 GLN A CA 1
ATOM 787 C C . GLN A 1 99 ? -15.535 8.407 15.242 1.00 94.94 99 GLN A C 1
ATOM 789 O O . GLN A 1 99 ? -16.029 8.367 16.366 1.00 94.94 99 GLN A O 1
ATOM 794 N N . LYS A 1 100 ? -14.520 7.609 14.883 1.00 94.50 100 LYS A N 1
ATOM 795 C CA . LYS A 1 100 ? -13.939 6.603 15.784 1.00 94.50 100 LYS A CA 1
ATOM 796 C C . LYS A 1 100 ? -13.336 7.241 17.036 1.00 94.50 100 LYS A C 1
ATOM 798 O O . LYS A 1 100 ? -13.461 6.688 18.128 1.00 94.50 100 LYS A O 1
ATOM 803 N N . GLU A 1 101 ? -12.679 8.385 16.877 1.00 96.19 101 GLU A N 1
ATOM 804 C CA . GLU A 1 101 ? -12.125 9.163 17.984 1.00 96.19 101 GLU A CA 1
ATOM 805 C C . GLU A 1 101 ? -13.226 9.683 18.916 1.00 96.19 101 GLU A C 1
ATOM 807 O O . GLU A 1 101 ? -13.165 9.455 20.124 1.00 96.19 101 GLU A O 1
ATOM 812 N N . LEU A 1 102 ? -14.277 10.287 18.355 1.00 96.00 102 LEU A N 1
ATOM 813 C CA . LEU A 1 102 ? -15.428 10.758 19.120 1.00 96.00 102 LEU A CA 1
ATOM 814 C C . LEU A 1 102 ? -16.099 9.615 19.888 1.00 96.00 102 LEU A C 1
ATOM 816 O O . LEU A 1 102 ? -16.315 9.727 21.090 1.00 96.00 102 LEU A O 1
ATOM 820 N N . GLU A 1 103 ? -16.377 8.491 19.225 1.00 95.69 103 GLU A N 1
ATOM 821 C CA . GLU A 1 103 ? -16.973 7.320 19.870 1.00 95.69 103 GLU A CA 1
ATOM 822 C C . GLU A 1 103 ? -16.100 6.776 21.005 1.00 95.69 103 GLU A C 1
ATOM 824 O O . GLU A 1 103 ? -16.616 6.319 22.025 1.00 95.69 103 GLU A O 1
ATOM 829 N N . LYS A 1 104 ? -14.772 6.796 20.845 1.00 97.06 104 LYS A N 1
ATOM 830 C CA . LYS A 1 104 ? -13.847 6.383 21.903 1.00 97.06 104 LYS A CA 1
ATOM 831 C C . LYS A 1 104 ? -13.963 7.301 23.118 1.00 97.06 104 LYS A C 1
ATOM 833 O O . LYS A 1 104 ? -14.089 6.784 24.224 1.00 97.06 104 LYS A O 1
ATOM 838 N N . ASN A 1 105 ? -13.961 8.616 22.910 1.00 98.06 105 ASN A N 1
ATOM 839 C CA . ASN A 1 105 ? -14.074 9.590 23.995 1.00 98.06 105 ASN A CA 1
ATOM 840 C C . ASN A 1 105 ? -15.435 9.479 24.692 1.00 98.06 105 ASN A C 1
ATOM 842 O O . ASN A 1 105 ? -15.488 9.328 25.905 1.00 98.06 105 ASN A O 1
ATOM 846 N N . MET A 1 106 ? -16.528 9.387 23.929 1.00 97.69 106 MET A N 1
ATOM 847 C CA . MET A 1 106 ? -17.868 9.182 24.490 1.00 97.69 106 MET A CA 1
ATOM 848 C C . MET A 1 106 ? -17.969 7.897 25.323 1.00 97.69 106 MET A C 1
ATOM 850 O O . MET A 1 106 ? -18.593 7.895 26.382 1.00 97.69 106 MET A O 1
ATOM 854 N N . ARG A 1 107 ? -17.364 6.789 24.865 1.00 97.62 107 ARG A N 1
ATOM 855 C CA . ARG A 1 107 ? -17.325 5.543 25.649 1.00 97.62 107 ARG A CA 1
ATOM 856 C C . ARG A 1 107 ? -16.506 5.699 26.928 1.00 97.62 107 ARG A C 1
ATOM 858 O O . ARG A 1 107 ? -16.920 5.159 27.947 1.00 97.62 107 ARG A O 1
ATOM 865 N N . ALA A 1 108 ? -15.379 6.406 26.878 1.00 98.00 108 ALA A N 1
ATOM 866 C CA . ALA A 1 108 ? -14.545 6.655 28.050 1.00 98.00 108 ALA A CA 1
ATOM 867 C C . ALA A 1 108 ? -15.295 7.492 29.098 1.00 98.00 108 ALA A C 1
ATOM 869 O O . ALA A 1 108 ? -15.386 7.070 30.246 1.00 98.00 108 ALA A O 1
ATOM 870 N N . ASP A 1 109 ? -15.922 8.591 28.678 1.00 97.62 109 ASP A N 1
ATOM 871 C CA . ASP A 1 109 ? -16.691 9.473 29.560 1.00 97.62 109 ASP A CA 1
ATOM 872 C C . ASP A 1 109 ? -17.884 8.744 30.197 1.00 97.62 109 ASP A C 1
ATOM 874 O O . ASP A 1 109 ? -18.186 8.918 31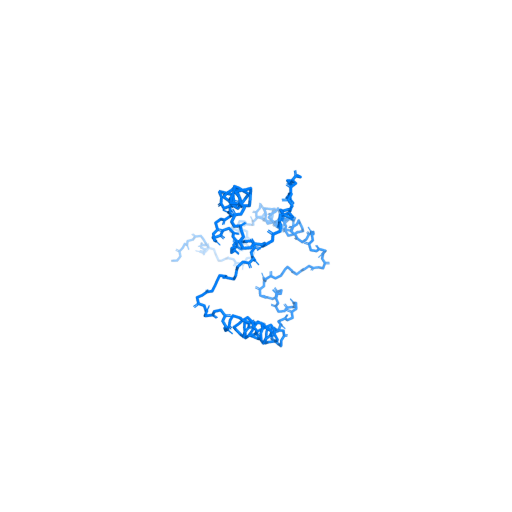.379 1.00 97.62 109 ASP A O 1
ATOM 878 N N . ASN A 1 110 ? -18.584 7.909 29.420 1.00 97.62 110 ASN A N 1
ATOM 879 C CA . ASN A 1 110 ? -19.690 7.103 29.938 1.00 97.62 110 ASN A CA 1
ATOM 880 C C . ASN A 1 110 ? -19.198 6.054 30.939 1.00 97.62 110 ASN A C 1
ATOM 882 O O . ASN A 1 110 ? -19.797 5.898 32.000 1.00 97.62 110 ASN A O 1
ATOM 886 N N . LEU A 1 111 ? -18.098 5.363 30.630 1.00 97.56 111 LEU A N 1
ATOM 887 C CA . LEU A 1 111 ? -17.495 4.395 31.543 1.00 97.56 111 LEU A CA 1
ATOM 888 C C . LEU A 1 111 ? -17.061 5.061 32.853 1.00 97.56 111 LEU A C 1
ATOM 890 O O . LEU A 1 111 ? -17.289 4.505 33.922 1.00 97.56 111 LEU A O 1
ATOM 894 N N . GLU A 1 112 ? -16.471 6.252 32.785 1.00 97.38 112 GLU A N 1
ATOM 895 C CA . GLU A 1 112 ? -16.057 7.004 33.966 1.00 97.38 112 GLU A CA 1
ATOM 896 C C . GLU A 1 112 ? -17.245 7.318 34.885 1.00 97.38 112 GLU A C 1
ATOM 898 O O . GLU A 1 112 ? -17.170 7.069 36.088 1.00 97.38 112 GLU A O 1
ATOM 903 N N . LYS A 1 113 ? -18.368 7.786 34.328 1.00 96.50 113 LYS A N 1
ATOM 904 C CA . LYS A 1 113 ? -19.592 8.064 35.101 1.00 96.50 113 LYS A CA 1
ATOM 905 C C . LYS A 1 113 ? -20.150 6.815 35.783 1.00 96.50 113 LYS A C 1
ATOM 907 O O . LYS A 1 113 ? -20.494 6.866 36.961 1.00 96.50 113 LYS A O 1
ATOM 912 N N . GLU A 1 114 ? -20.209 5.690 35.073 1.00 96.19 114 GLU A N 1
ATOM 913 C CA . GLU A 1 114 ? -20.688 4.422 35.643 1.00 96.19 114 GLU A CA 1
ATOM 914 C C . GLU A 1 114 ? -19.758 3.909 36.754 1.00 96.19 114 GLU A C 1
ATOM 916 O O . GLU A 1 114 ? -20.213 3.389 37.773 1.00 96.19 114 GLU A O 1
ATOM 921 N N . LEU A 1 115 ? -18.446 4.108 36.607 1.00 94.94 115 LEU A N 1
ATOM 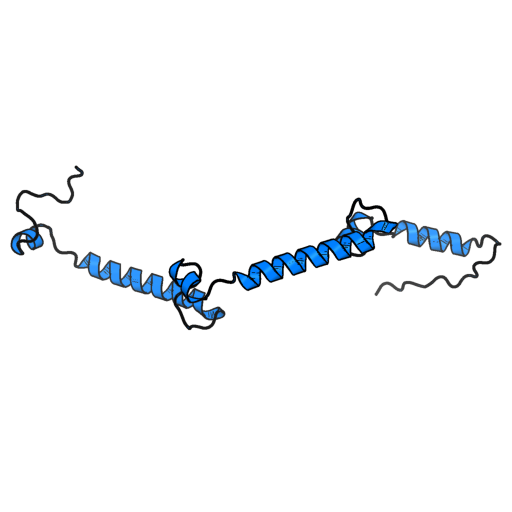922 C CA . LEU A 1 115 ? -17.471 3.751 37.636 1.00 94.94 115 LEU A CA 1
ATOM 923 C C . LEU A 1 115 ? -17.559 4.648 38.877 1.00 94.94 115 LEU A C 1
ATOM 925 O O . LEU A 1 115 ? -17.348 4.153 39.984 1.00 94.94 115 LEU A O 1
ATOM 929 N N . GLN A 1 116 ? -17.899 5.933 38.732 1.00 95.19 116 GLN A N 1
ATOM 930 C CA . GLN A 1 116 ? -18.123 6.835 39.872 1.00 95.19 116 GLN A CA 1
ATOM 931 C C . GLN A 1 116 ? -19.311 6.393 40.739 1.00 95.19 116 GLN A C 1
ATOM 933 O O . GLN A 1 116 ? -19.290 6.575 41.955 1.00 95.19 116 GLN A O 1
ATOM 938 N N . HIS A 1 117 ? -20.328 5.780 40.130 1.00 93.31 117 HIS A N 1
ATOM 939 C CA . HIS A 1 117 ? -21.500 5.233 40.821 1.00 93.31 117 HIS A CA 1
ATOM 940 C C . HIS A 1 117 ? -21.392 3.731 41.109 1.00 93.31 117 HIS A C 1
ATOM 942 O O . HIS A 1 117 ? -22.399 3.073 41.384 1.00 93.31 117 HIS A O 1
ATOM 948 N N . ARG A 1 118 ? -20.177 3.174 41.065 1.00 93.50 118 ARG A N 1
ATOM 949 C CA . ARG A 1 118 ? -19.950 1.756 41.333 1.00 93.50 118 ARG A CA 1
ATOM 950 C C . ARG A 1 118 ? -20.431 1.404 42.753 1.00 93.50 118 ARG A C 1
ATOM 952 O O . ARG A 1 118 ? -19.941 2.000 43.713 1.00 93.50 118 ARG A O 1
ATOM 959 N N . PRO A 1 119 ? -21.358 0.438 42.910 1.00 91.38 119 PRO A N 1
ATOM 960 C CA . PRO A 1 119 ? -21.852 0.033 44.222 1.00 91.38 119 PRO A CA 1
ATOM 961 C C . PRO A 1 119 ? -20.731 -0.569 45.067 1.00 91.38 119 PRO A C 1
ATOM 963 O O . PRO A 1 119 ? -19.829 -1.235 44.544 1.00 91.38 119 PRO A O 1
ATOM 966 N N . SER A 1 120 ? -20.807 -0.350 46.378 1.00 89.56 120 SER A N 1
ATOM 967 C CA . SER A 1 120 ? -19.858 -0.941 47.314 1.00 89.56 120 SER A CA 1
ATOM 968 C C . SER A 1 120 ? -20.081 -2.461 47.430 1.00 89.56 120 SER A C 1
ATOM 970 O O . SER A 1 120 ? -21.175 -2.951 47.128 1.00 89.56 120 SER A O 1
ATOM 972 N N . PRO A 1 121 ? -19.081 -3.238 47.883 1.00 88.06 121 PRO A N 1
ATOM 973 C CA . PRO A 1 121 ? -19.252 -4.671 48.129 1.00 88.06 121 PRO A CA 1
ATOM 974 C C . PRO A 1 121 ? -20.404 -4.978 49.098 1.00 88.06 121 PRO A C 1
ATOM 976 O O . PRO A 1 121 ? -21.156 -5.921 48.880 1.00 88.06 121 PRO A O 1
ATOM 979 N N . GLU A 1 122 ? -20.603 -4.140 50.117 1.00 87.25 122 GLU A N 1
ATOM 980 C CA . GLU A 1 122 ? -21.695 -4.283 51.089 1.00 87.25 122 GLU A CA 1
ATOM 981 C C . GLU A 1 122 ? -23.075 -4.156 50.429 1.00 87.25 122 GLU A C 1
ATOM 983 O O . GLU A 1 122 ? -23.988 -4.934 50.718 1.00 87.25 122 GLU A O 1
ATOM 988 N N . ASP A 1 123 ? -23.222 -3.222 49.482 1.00 89.00 123 ASP A N 1
ATOM 989 C CA . ASP A 1 123 ? -24.459 -3.060 48.712 1.00 89.00 123 ASP A CA 1
ATOM 990 C C . ASP A 1 123 ? -24.767 -4.297 47.858 1.00 89.00 123 ASP A C 1
ATOM 992 O O . ASP A 1 123 ? -25.937 -4.612 47.625 1.00 89.00 123 ASP A O 1
ATOM 996 N N . LEU A 1 124 ? -23.735 -5.002 47.383 1.00 89.75 124 LEU A N 1
ATOM 997 C CA . LEU A 1 124 ? -23.877 -6.239 46.612 1.00 89.75 124 LEU A CA 1
ATOM 998 C C . LEU A 1 124 ? -24.273 -7.420 47.504 1.00 89.75 124 LEU A C 1
ATOM 1000 O O . LEU A 1 124 ? -25.149 -8.193 47.110 1.00 89.75 124 LEU A O 1
ATOM 1004 N N . VAL A 1 125 ? -23.717 -7.512 48.718 1.00 89.44 125 VAL A N 1
ATOM 1005 C CA . VAL A 1 125 ? -24.125 -8.505 49.729 1.00 89.44 125 VAL A CA 1
ATOM 1006 C C . VAL A 1 125 ? -25.586 -8.302 50.119 1.00 89.44 125 VAL A C 1
ATOM 1008 O O . VAL A 1 125 ? -26.381 -9.239 50.101 1.00 89.44 125 VAL A O 1
ATOM 1011 N N . LYS A 1 126 ? -26.000 -7.053 50.370 1.00 90.44 126 LYS A N 1
ATOM 1012 C CA . LYS A 1 126 ? -27.399 -6.727 50.691 1.00 90.44 126 LYS A CA 1
ATOM 1013 C C . LYS A 1 126 ? -28.370 -7.078 49.559 1.00 90.44 126 LYS A C 1
ATOM 1015 O O . LYS A 1 126 ? -29.528 -7.396 49.820 1.00 90.44 126 LYS A O 1
ATOM 1020 N N . LYS A 1 127 ? -27.914 -7.008 48.306 1.00 91.12 127 LYS A N 1
ATOM 1021 C CA . LYS A 1 127 ? -28.682 -7.411 47.117 1.00 91.12 127 LYS A CA 1
ATOM 1022 C C . LYS A 1 127 ? -28.648 -8.923 46.854 1.00 91.12 127 LYS A C 1
ATOM 1024 O O . LYS A 1 127 ? -29.293 -9.359 45.905 1.00 91.12 127 LYS A O 1
ATOM 1029 N N . GLY A 1 128 ? -27.930 -9.704 47.667 1.00 87.81 128 GLY A N 1
ATOM 1030 C CA . GLY A 1 128 ? -27.793 -11.155 47.516 1.00 87.81 128 GLY A CA 1
ATOM 1031 C C . GLY A 1 128 ? -26.956 -11.575 46.306 1.00 87.81 128 GLY A C 1
ATOM 1032 O O . GLY A 1 128 ? -27.159 -12.662 45.780 1.00 87.81 128 GLY A O 1
ATOM 1033 N N . ILE A 1 129 ? -26.076 -10.693 45.817 1.00 89.38 129 ILE A N 1
ATOM 1034 C CA . IL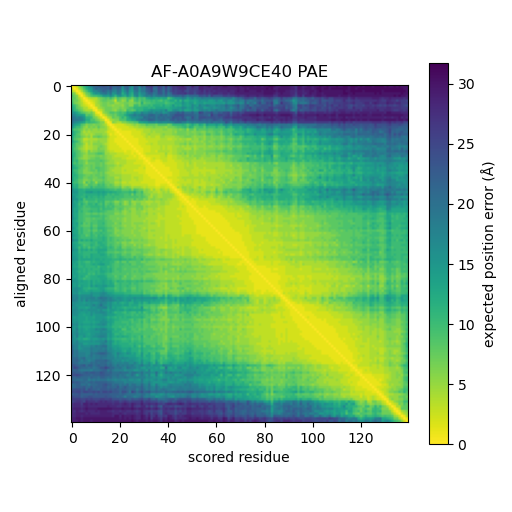E A 1 129 ? -25.201 -10.954 44.662 1.00 89.38 129 ILE A CA 1
ATOM 1035 C C . ILE A 1 129 ? -23.843 -11.508 45.117 1.00 89.38 129 ILE A C 1
ATOM 1037 O O . ILE A 1 129 ? -23.251 -12.310 44.403 1.00 89.38 129 ILE A O 1
ATOM 1041 N N . LEU A 1 130 ? -23.350 -11.060 46.276 1.00 86.88 130 LEU A N 1
ATOM 1042 C CA . LEU A 1 130 ? -22.074 -11.471 46.869 1.00 86.88 130 LEU A CA 1
ATOM 1043 C C . LEU A 1 130 ? -22.341 -12.128 48.230 1.00 86.88 130 LEU A C 1
ATOM 1045 O O . LEU A 1 130 ? -23.176 -11.634 48.989 1.00 86.88 130 LEU A O 1
ATOM 1049 N N . GLU A 1 131 ? -21.632 -13.205 48.556 1.00 85.81 131 GLU A N 1
ATOM 1050 C CA . GLU A 1 131 ? -21.688 -13.802 49.894 1.00 85.81 131 GLU A CA 1
ATOM 1051 C C . GLU A 1 131 ? -20.893 -12.954 50.902 1.00 85.81 131 GLU A C 1
ATOM 1053 O O . GLU A 1 131 ? -19.904 -12.311 50.551 1.00 85.81 131 GLU A O 1
ATOM 1058 N N . ALA A 1 132 ? -21.305 -12.942 52.175 1.00 77.88 132 ALA A N 1
ATOM 1059 C CA . ALA A 1 132 ? -20.712 -12.063 53.195 1.00 77.88 132 ALA A CA 1
ATOM 1060 C C . ALA A 1 132 ? -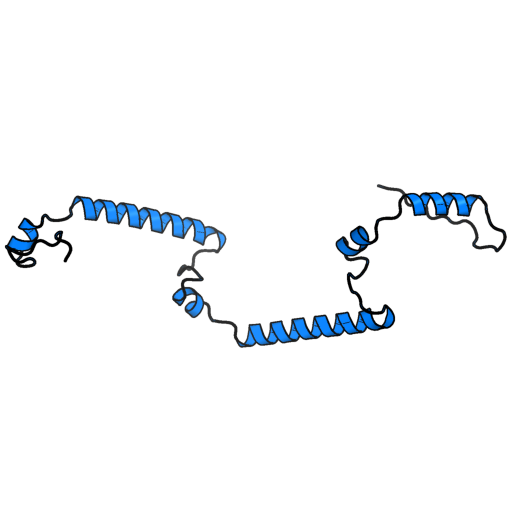19.209 -12.317 53.445 1.00 77.88 132 ALA A C 1
ATOM 1062 O O . ALA A 1 132 ? -18.486 -11.404 53.847 1.00 77.88 132 ALA A O 1
ATOM 1063 N N . ASP A 1 133 ? -18.747 -13.539 53.177 1.00 77.44 133 ASP A N 1
ATOM 1064 C CA . ASP A 1 133 ? -17.370 -13.982 53.417 1.00 77.44 133 ASP A CA 1
ATOM 1065 C C . ASP A 1 133 ? -16.486 -13.894 52.157 1.00 77.44 133 ASP A C 1
ATOM 1067 O O . ASP A 1 133 ? -15.271 -14.114 52.213 1.00 77.44 133 ASP A O 1
ATOM 1071 N N . GLU A 1 134 ? -17.081 -13.581 51.004 1.00 72.88 134 GLU A N 1
ATOM 1072 C CA . GLU A 1 134 ? -16.406 -13.568 49.713 1.00 72.88 134 GLU A CA 1
ATOM 1073 C C . GLU A 1 134 ? -15.792 -12.185 49.453 1.00 72.88 134 GLU A C 1
ATOM 1075 O O . GLU A 1 134 ? -16.488 -11.186 49.281 1.00 72.88 134 GLU A O 1
ATOM 1080 N N . ASN A 1 135 ? -14.456 -12.106 49.436 1.00 70.19 135 ASN A N 1
ATOM 1081 C CA . ASN A 1 135 ? -13.747 -10.876 49.090 1.00 70.19 135 ASN A CA 1
ATOM 1082 C C . ASN A 1 135 ? -13.305 -10.915 47.615 1.00 70.19 135 ASN A C 1
ATOM 1084 O O . ASN A 1 135 ? -12.293 -11.554 47.317 1.00 70.19 135 ASN A O 1
ATOM 1088 N N . PRO A 1 136 ? -13.976 -10.186 46.703 1.00 69.44 136 PRO A N 1
ATOM 1089 C CA . PRO A 1 136 ? -13.669 -10.210 45.271 1.00 69.44 136 PRO A CA 1
ATOM 1090 C C . PRO A 1 136 ? -12.330 -9.540 44.905 1.00 69.44 136 PRO A C 1
ATOM 1092 O O . PRO A 1 136 ? -11.954 -9.533 43.737 1.00 69.44 136 PRO A O 1
ATOM 1095 N N . LEU A 1 137 ? -11.623 -8.942 45.873 1.00 69.12 137 LEU A N 1
ATOM 1096 C CA . LEU A 1 137 ? -10.306 -8.314 45.693 1.00 69.12 137 LEU A CA 1
ATOM 1097 C C . LEU A 1 137 ? -9.146 -9.169 46.224 1.00 69.12 137 LEU A C 1
ATOM 1099 O O . LEU A 1 137 ? -7.990 -8.780 46.063 1.00 69.12 137 LEU A O 1
ATOM 1103 N N . LYS A 1 138 ? -9.418 -10.305 46.881 1.00 68.50 138 LYS A N 1
ATOM 1104 C CA . LYS A 1 138 ? -8.363 -11.268 47.215 1.00 68.50 138 LYS A CA 1
ATOM 1105 C C . LYS A 1 138 ? -8.039 -12.063 45.952 1.00 68.50 138 LYS A C 1
ATOM 1107 O O . LYS A 1 138 ? -8.860 -12.860 45.514 1.00 68.50 138 LYS A O 1
ATOM 1112 N N . GLU A 1 139 ? -6.861 -11.830 45.375 1.00 60.41 139 GLU A N 1
ATOM 1113 C CA . GLU A 1 139 ? -6.308 -12.727 44.357 1.00 60.41 139 GLU A CA 1
ATOM 1114 C C . GLU A 1 139 ? -6.256 -14.156 44.922 1.00 60.41 139 GLU A C 1
ATOM 1116 O O . GLU A 1 139 ? -5.821 -14.365 46.059 1.00 60.41 139 GLU A O 1
ATOM 1121 N N . SER A 1 140 ? -6.771 -15.106 44.142 1.00 54.88 140 SER A N 1
ATOM 1122 C CA . SER A 1 140 ? -6.666 -16.550 44.377 1.00 54.88 140 SER A CA 1
ATOM 1123 C C . SER A 1 140 ? -5.240 -17.047 44.198 1.00 54.88 140 SER A C 1
ATOM 1125 O O . SER A 1 140 ? -4.651 -16.664 43.160 1.00 54.88 140 SER A O 1
#

Mean predicted aligned error: 10.75 Å

Sequence (140 aa):
MTDATVDETPISPTRSLERRDSLEKHLQHRPDVQDLKNRNILLDTNTAPALQAKALELERQRATDNLKKGLEHRPEREELVERNILPHSNAAPALQGHQKELEKNMRADNLEKELQHRPSPEDLVKKGILEADENPLKES

Nearest PDB structures (foldseek):
  3tpq-assembly1_M  TM=9.102E-01  e=1.093E-05  Mus musculus
  2yjf-assembly1_M  TM=8.769E-01  e=1.539E-05  Mus musculus

InterPro domains:
  IPR004018 RPEL repeat [PF02755] (22-45)
  IPR004018 RPEL repeat [PF02755] (66-88)
  IPR004018 RPEL repeat [PF02755] (110-133)
  IPR004018 RPEL repeat [PS51073] (21-46)
  IPR004018 RPEL repeat [PS51073] (65-90)
  IPR004018 RPEL repeat [PS51073] (109-134)
  IPR004018 RPEL repeat [SM00707] (21-46)
  IPR004018 RPEL repeat [SM00707] (65-90)
  IPR004018 RPEL repeat [SM00707] (109-134)
  IPR043451 Myocardin-like [PTHR22793] (58-134)

Secondary structure (DSSP, 8-state):
------------SS--HHHHHHHHHHHHTPPPHHHHHHTTSS----S-GGGHHHHHHHHHHHHHHHHHHHHHTPPPHHHHHHTTSS-S--S-HHHHHHHHHHHHHHHHHHHHHHHHTPPPHHHHHHTTSS-TT--TTS--